Protein AF-A0A5K0XMM0-F1 (afdb_monomer_lite)

Radius of gyration: 13.67 Å; chains: 1; bounding box: 35×25×33 Å

Sequence (54 aa):
YYVSLQKIYQEKAEADCQVMEHLVRNTLKRIGRDPGSILKATIKSFCRNARKIN

Structure (mmCIF, N/CA/C/O backbone):
data_AF-A0A5K0XMM0-F1
#
_entry.id   AF-A0A5K0XMM0-F1
#
loop_
_atom_site.group_PDB
_atom_site.id
_atom_site.type_symbol
_atom_site.label_atom_id
_atom_site.label_alt_id
_atom_site.label_comp_id
_atom_site.label_asym_id
_atom_site.label_entity_id
_atom_site.label_seq_id
_atom_site.pdbx_PDB_ins_code
_atom_site.Cartn_x
_atom_site.Cartn_y
_atom_site.Cartn_z
_atom_site.occupancy
_atom_site.B_iso_or_equiv
_atom_site.auth_seq_id
_atom_site.auth_comp_id
_atom_site.auth_asym_id
_atom_site.auth_atom_id
_atom_site.pdbx_PDB_model_num
ATOM 1 N N . TYR A 1 1 ? 20.575 -0.553 -17.808 1.00 63.50 1 TYR A N 1
ATOM 2 C CA . TYR A 1 1 ? 19.358 -1.329 -18.126 1.00 63.50 1 TYR A CA 1
ATOM 3 C C . TYR A 1 1 ? 18.714 -1.941 -16.874 1.00 63.50 1 TYR A C 1
ATOM 5 O O . TYR A 1 1 ? 17.544 -1.693 -16.632 1.00 63.50 1 TYR A O 1
ATOM 13 N N . TYR A 1 2 ? 19.468 -2.642 -16.014 1.00 72.19 2 TYR A N 1
ATOM 14 C CA . TYR A 1 2 ? 18.940 -3.267 -14.782 1.00 72.19 2 TYR A CA 1
ATOM 15 C C . TYR A 1 2 ? 18.402 -2.277 -13.726 1.00 72.19 2 TYR A C 1
ATOM 17 O O . TYR A 1 2 ? 17.305 -2.452 -13.204 1.00 72.19 2 TYR A O 1
ATOM 25 N N . VAL A 1 3 ? 19.130 -1.184 -13.470 1.00 81.19 3 VAL A N 1
ATOM 26 C CA . VAL A 1 3 ? 18.730 -0.155 -12.486 1.00 81.19 3 VAL A CA 1
ATOM 27 C C . VAL A 1 3 ? 17.419 0.538 -12.879 1.00 81.19 3 VAL A C 1
ATOM 29 O O . VAL A 1 3 ? 16.620 0.890 -12.019 1.00 81.19 3 VAL A O 1
ATOM 32 N N . SER A 1 4 ? 17.171 0.707 -14.179 1.00 86.81 4 SER A N 1
ATOM 33 C CA . SER A 1 4 ? 15.943 1.325 -14.691 1.00 86.81 4 SER A CA 1
ATOM 34 C C . SER A 1 4 ? 14.719 0.455 -14.408 1.00 86.81 4 SER A C 1
ATOM 36 O O . SER A 1 4 ? 13.709 0.959 -13.932 1.00 86.81 4 SER A O 1
ATOM 38 N N . LEU A 1 5 ? 14.831 -0.860 -14.624 1.00 89.38 5 LEU A N 1
ATOM 39 C CA . LEU A 1 5 ? 13.771 -1.809 -14.278 1.00 89.38 5 LEU A CA 1
ATOM 40 C C . LEU A 1 5 ? 13.532 -1.843 -12.769 1.00 89.38 5 LEU A C 1
ATOM 42 O O . LEU A 1 5 ? 12.387 -1.775 -12.333 1.00 89.38 5 LEU A O 1
ATOM 46 N N . GLN A 1 6 ? 14.598 -1.878 -11.967 1.00 88.38 6 GLN A N 1
ATOM 47 C CA . GLN A 1 6 ? 14.481 -1.848 -10.509 1.00 88.38 6 GLN A CA 1
ATOM 48 C C . GLN A 1 6 ? 13.724 -0.606 -10.018 1.00 88.38 6 GLN A C 1
ATOM 50 O O . GLN A 1 6 ? 12.867 -0.730 -9.146 1.00 88.38 6 GLN A O 1
ATOM 55 N N . LYS A 1 7 ? 13.988 0.566 -10.610 1.00 89.69 7 LYS A N 1
ATOM 56 C CA . LYS A 1 7 ? 13.271 1.810 -10.294 1.00 89.69 7 LYS A CA 1
ATOM 57 C C . LYS A 1 7 ? 11.785 1.730 -10.637 1.00 89.69 7 LYS A C 1
ATOM 59 O O . LYS A 1 7 ? 10.971 2.036 -9.778 1.00 89.69 7 LYS A O 1
ATOM 64 N N . ILE A 1 8 ? 11.428 1.228 -11.822 1.00 91.06 8 ILE A N 1
ATOM 65 C CA . ILE A 1 8 ? 10.020 1.064 -12.232 1.00 91.06 8 ILE A CA 1
ATOM 66 C C . ILE A 1 8 ? 9.262 0.161 -11.248 1.00 91.06 8 ILE A C 1
ATOM 68 O O . ILE A 1 8 ? 8.158 0.487 -10.811 1.00 91.06 8 ILE A O 1
ATOM 72 N N . TYR A 1 9 ? 9.860 -0.968 -10.857 1.00 89.38 9 TYR A N 1
ATOM 73 C CA . TYR A 1 9 ? 9.248 -1.863 -9.872 1.00 89.38 9 TYR A CA 1
ATOM 74 C C . TYR A 1 9 ? 9.153 -1.230 -8.481 1.00 89.38 9 TYR A C 1
ATOM 76 O O . TYR A 1 9 ? 8.173 -1.464 -7.774 1.00 89.38 9 TYR A O 1
ATOM 84 N N . GLN A 1 10 ? 10.142 -0.428 -8.086 1.00 88.19 10 GLN A N 1
ATOM 85 C CA . GLN A 1 10 ? 10.121 0.278 -6.811 1.00 88.19 10 GLN A CA 1
ATOM 86 C C . GLN A 1 10 ? 9.020 1.345 -6.767 1.00 88.19 10 GLN A C 1
ATOM 88 O O . GLN A 1 10 ? 8.236 1.358 -5.822 1.00 88.19 10 GLN A O 1
ATOM 93 N N . GLU A 1 11 ? 8.904 2.170 -7.805 1.00 91.69 11 GLU A N 1
ATOM 94 C CA . GLU A 1 11 ? 7.842 3.175 -7.939 1.00 91.69 11 GLU A CA 1
ATOM 95 C C . GLU A 1 11 ? 6.457 2.521 -7.911 1.00 91.69 11 G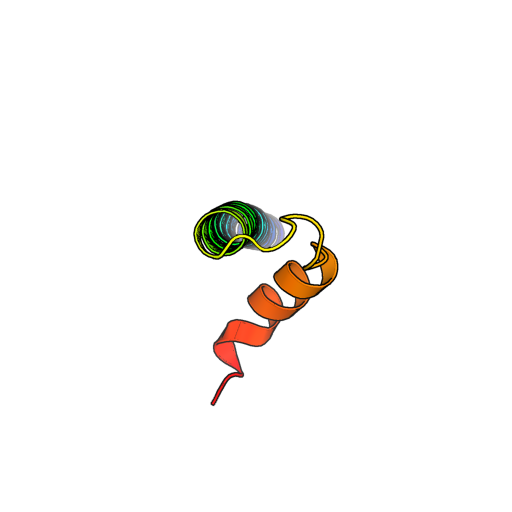LU A C 1
ATOM 97 O O . GLU A 1 11 ? 5.558 2.971 -7.199 1.00 91.69 11 GLU A O 1
ATOM 102 N N . LYS A 1 12 ? 6.297 1.395 -8.619 1.00 90.44 12 LYS A N 1
ATOM 103 C CA . LYS A 1 12 ? 5.049 0.630 -8.605 1.00 90.44 12 LYS A CA 1
ATOM 104 C C . LYS A 1 12 ? 4.716 0.101 -7.207 1.00 90.44 12 LYS A C 1
ATOM 106 O O . LYS A 1 12 ? 3.580 0.241 -6.760 1.00 90.44 12 LYS A O 1
ATOM 111 N N . ALA A 1 13 ? 5.697 -0.455 -6.497 1.00 88.38 13 ALA A N 1
ATOM 112 C CA . ALA A 1 13 ? 5.507 -0.954 -5.137 1.00 88.38 13 ALA A CA 1
ATOM 113 C C . ALA A 1 13 ? 5.155 0.165 -4.140 1.00 88.38 13 ALA A C 1
ATOM 115 O O . ALA A 1 13 ? 4.354 -0.048 -3.226 1.00 88.38 13 ALA A O 1
ATOM 116 N N . GLU A 1 14 ? 5.728 1.357 -4.308 1.00 88.75 14 GLU A N 1
ATOM 117 C CA . GLU A 1 14 ? 5.407 2.532 -3.495 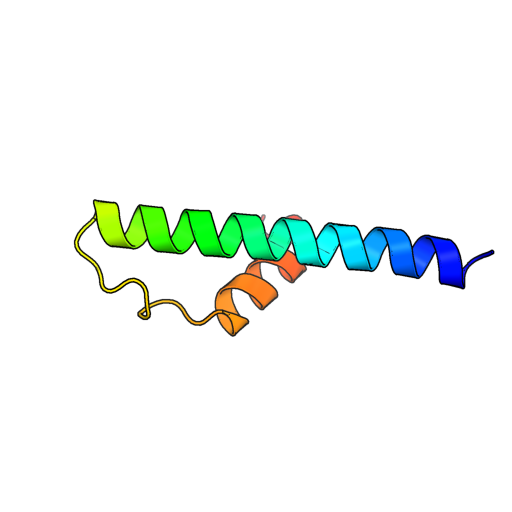1.00 88.75 14 GLU A CA 1
ATOM 118 C C . GLU A 1 14 ? 3.979 3.025 -3.755 1.00 88.75 14 GLU A C 1
ATOM 120 O O . GLU A 1 14 ? 3.239 3.265 -2.796 1.00 88.75 14 GLU A O 1
ATOM 125 N N . ALA A 1 15 ? 3.554 3.084 -5.020 1.00 91.19 15 ALA A N 1
ATOM 126 C CA . ALA A 1 15 ? 2.182 3.425 -5.390 1.00 91.19 15 ALA A CA 1
ATOM 127 C C . ALA A 1 15 ? 1.166 2.423 -4.815 1.00 91.19 15 ALA A C 1
ATOM 129 O O . ALA A 1 15 ? 0.160 2.820 -4.223 1.00 91.19 15 ALA A O 1
ATOM 130 N N . ASP A 1 16 ? 1.452 1.124 -4.910 1.00 88.69 16 ASP A N 1
ATOM 131 C CA . ASP 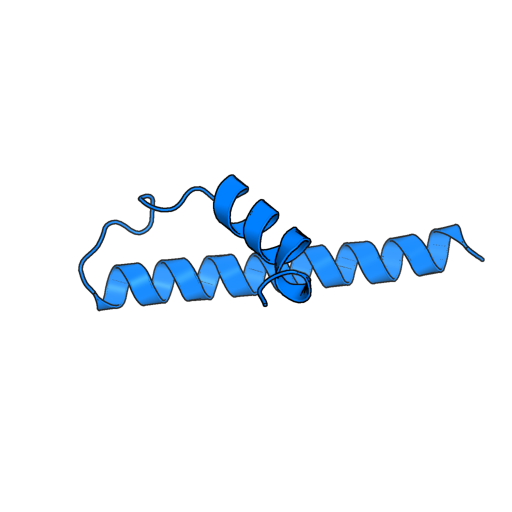A 1 16 ? 0.574 0.081 -4.376 1.00 88.69 16 ASP A CA 1
ATOM 132 C C . ASP A 1 16 ? 0.471 0.167 -2.838 1.00 88.69 16 ASP A C 1
ATOM 134 O O . ASP A 1 16 ? -0.624 0.058 -2.280 1.00 88.69 16 ASP A O 1
ATOM 138 N N . CYS A 1 17 ? 1.576 0.461 -2.137 1.00 89.19 17 CYS A N 1
ATOM 139 C CA . CYS A 1 17 ? 1.552 0.712 -0.690 1.00 89.19 17 CYS A CA 1
ATOM 140 C C . CYS A 1 17 ? 0.673 1.917 -0.324 1.00 89.19 17 CYS A C 1
ATOM 142 O O . CYS A 1 17 ? -0.072 1.854 0.654 1.00 89.19 17 CYS A O 1
ATOM 144 N N . GLN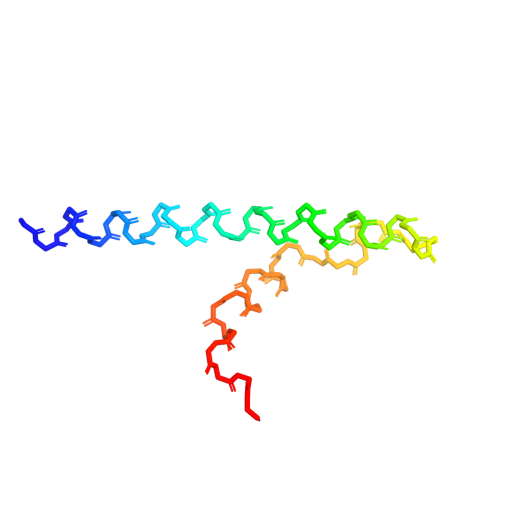 A 1 18 ? 0.737 3.008 -1.093 1.00 90.38 18 GLN A N 1
ATOM 145 C CA . GLN A 1 18 ? -0.081 4.200 -0.845 1.00 90.38 18 GLN A CA 1
ATOM 146 C C . GLN A 1 18 ? -1.576 3.906 -0.996 1.00 90.38 18 GLN A C 1
ATOM 148 O O . GLN A 1 18 ? -2.370 4.305 -0.141 1.00 90.38 18 GLN A O 1
ATOM 153 N N . VAL A 1 19 ? -1.970 3.156 -2.029 1.00 92.38 19 VAL A N 1
ATOM 154 C CA . VAL A 1 19 ? -3.367 2.727 -2.207 1.00 92.38 19 VAL A CA 1
ATOM 155 C C . VAL A 1 19 ? -3.836 1.909 -1.003 1.00 92.38 19 VAL A C 1
ATOM 157 O O . VAL A 1 19 ? -4.919 2.162 -0.469 1.00 92.38 19 VAL A O 1
ATOM 160 N N . MET A 1 20 ? -3.003 0.990 -0.508 1.00 90.19 20 MET A N 1
ATOM 161 C CA . MET A 1 20 ? -3.318 0.199 0.686 1.00 90.19 20 MET A CA 1
ATOM 162 C C . MET A 1 20 ? -3.449 1.061 1.943 1.00 90.19 20 MET A C 1
ATOM 164 O O . MET A 1 20 ? -4.363 0.838 2.736 1.00 90.19 20 MET A O 1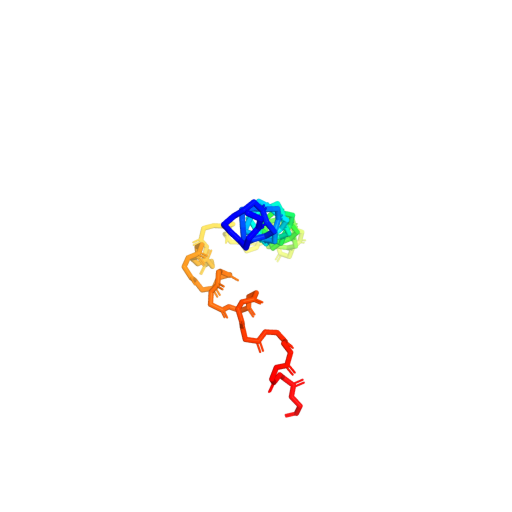
ATOM 168 N N . GLU A 1 21 ? -2.612 2.086 2.121 1.00 89.81 21 GLU A N 1
ATOM 169 C CA . GLU A 1 21 ? -2.779 3.037 3.227 1.00 89.81 21 GLU A CA 1
ATOM 170 C C . GLU A 1 21 ? -4.142 3.732 3.191 1.00 89.81 21 GLU A C 1
ATOM 172 O O . GLU A 1 21 ? -4.798 3.862 4.229 1.00 89.81 21 GLU A O 1
ATOM 177 N N . HIS A 1 22 ? -4.579 4.182 2.014 1.00 91.00 22 HIS A N 1
ATOM 178 C CA . HIS A 1 22 ? -5.882 4.823 1.854 1.00 91.00 22 HIS A CA 1
ATOM 179 C C . HIS A 1 22 ? -7.031 3.853 2.133 1.00 91.00 22 HIS A C 1
ATOM 181 O O . HIS A 1 22 ? -7.959 4.204 2.863 1.00 91.00 22 HIS A O 1
ATOM 187 N N . LEU A 1 23 ? -6.951 2.623 1.621 1.00 91.44 23 LEU A N 1
ATOM 188 C CA . LEU A 1 23 ? -7.953 1.584 1.859 1.00 91.44 23 LEU A CA 1
ATOM 189 C C . LEU A 1 23 ? -8.067 1.230 3.341 1.00 91.44 23 LEU A C 1
ATOM 191 O O . LEU A 1 23 ? -9.178 1.179 3.871 1.00 91.44 23 LEU A O 1
ATOM 195 N N . VAL A 1 24 ? -6.939 1.042 4.028 1.00 90.88 24 VAL A N 1
ATOM 196 C CA . VAL A 1 24 ? -6.916 0.746 5.464 1.00 90.88 24 VAL A CA 1
ATOM 197 C C . VAL A 1 24 ? -7.541 1.892 6.248 1.00 90.88 24 VAL A C 1
ATOM 199 O O . VAL A 1 24 ? -8.452 1.655 7.037 1.00 90.88 24 VAL A O 1
ATOM 202 N N . ARG A 1 25 ? -7.141 3.143 5.992 1.00 89.94 25 ARG A N 1
ATOM 203 C CA . ARG A 1 25 ? -7.730 4.301 6.683 1.00 89.94 25 ARG A CA 1
ATOM 204 C C . ARG A 1 25 ? -9.224 4.432 6.428 1.00 89.94 25 ARG A C 1
ATOM 206 O O . ARG A 1 25 ? -9.969 4.681 7.368 1.00 89.94 25 ARG A O 1
ATOM 213 N N . ASN A 1 26 ? -9.671 4.256 5.189 1.00 91.56 26 ASN A N 1
ATOM 214 C CA . ASN A 1 26 ? -11.090 4.329 4.849 1.00 91.56 26 ASN A CA 1
ATOM 215 C C . ASN A 1 26 ? -11.884 3.203 5.520 1.00 91.56 26 ASN A C 1
ATOM 217 O O . ASN A 1 26 ? -12.972 3.444 6.038 1.00 91.56 26 ASN A O 1
ATOM 221 N N . THR A 1 27 ? -11.318 1.997 5.578 1.00 92.00 27 THR A N 1
ATOM 222 C CA . THR A 1 27 ? -11.927 0.852 6.264 1.00 92.00 27 THR A CA 1
ATOM 223 C C . THR A 1 27 ? -12.033 1.106 7.764 1.00 92.00 27 THR A C 1
ATOM 225 O O . THR A 1 27 ? -13.111 0.928 8.321 1.00 92.00 27 THR A O 1
ATOM 228 N N . LEU A 1 28 ? -10.958 1.589 8.402 1.00 90.00 28 LEU A N 1
ATOM 229 C CA . LEU A 1 28 ? -10.932 1.953 9.824 1.00 90.00 28 LEU A CA 1
ATOM 230 C C . LEU A 1 28 ? -11.976 3.028 10.148 1.00 90.00 28 LEU A C 1
ATOM 232 O O . LEU A 1 28 ? -12.776 2.840 11.062 1.00 90.00 28 LEU A O 1
ATOM 236 N N . LYS A 1 29 ? -12.049 4.092 9.336 1.00 91.12 29 LYS A N 1
ATOM 237 C CA . LYS A 1 29 ? -13.088 5.127 9.457 1.00 91.12 29 LYS A CA 1
ATOM 238 C C . LYS A 1 29 ? -14.492 4.532 9.384 1.00 91.12 29 LYS A C 1
ATOM 240 O O . LYS A 1 29 ? -15.340 4.875 10.199 1.00 91.12 29 LYS A O 1
ATOM 245 N N . ARG A 1 30 ? -14.735 3.628 8.429 1.00 92.75 30 ARG A N 1
ATOM 246 C CA . ARG A 1 30 ? -16.053 3.011 8.223 1.00 92.75 30 ARG A CA 1
ATOM 247 C C . ARG A 1 30 ? -16.491 2.141 9.401 1.00 92.75 30 ARG A C 1
ATOM 249 O O . ARG A 1 30 ? -17.679 2.084 9.685 1.00 92.75 30 ARG A O 1
ATOM 256 N N . ILE A 1 31 ? -15.553 1.481 10.079 1.00 92.44 31 ILE A N 1
ATOM 257 C CA . ILE A 1 31 ? -15.841 0.660 11.266 1.00 92.44 31 ILE A CA 1
ATOM 258 C C . ILE A 1 31 ? -15.793 1.460 12.581 1.00 92.44 31 ILE A C 1
ATOM 260 O O . ILE A 1 31 ? -15.898 0.865 13.648 1.00 92.44 31 ILE A O 1
ATOM 264 N N . GLY A 1 32 ? -15.602 2.785 12.526 1.00 89.38 32 GLY A N 1
ATOM 265 C CA . GLY A 1 32 ? -15.517 3.644 13.714 1.00 89.38 32 GLY A CA 1
ATOM 266 C C . GLY A 1 32 ? -14.217 3.501 14.514 1.00 89.38 32 GLY A C 1
ATOM 267 O O . GLY A 1 32 ? -14.165 3.899 15.675 1.00 89.38 32 GLY A O 1
ATOM 268 N N . ARG A 1 33 ? -13.164 2.929 13.919 1.00 87.50 33 ARG A N 1
ATOM 269 C CA . ARG A 1 33 ? -11.844 2.768 14.543 1.00 87.50 33 ARG A CA 1
ATOM 270 C C . ARG A 1 33 ? -10.925 3.919 14.147 1.00 87.50 33 ARG A C 1
ATOM 272 O O . ARG A 1 33 ? -11.000 4.429 13.029 1.00 87.50 33 ARG A O 1
ATOM 279 N N . ASP A 1 34 ? -10.031 4.304 15.055 1.00 87.56 34 ASP A N 1
ATOM 280 C CA . ASP A 1 34 ? -9.066 5.367 14.787 1.00 87.56 34 ASP A CA 1
ATOM 281 C C . ASP A 1 34 ? -8.206 5.035 13.538 1.00 87.56 34 ASP A C 1
ATOM 283 O O . ASP A 1 34 ? -7.581 3.969 13.483 1.00 87.56 34 ASP A O 1
ATOM 287 N N . PRO A 1 35 ? -8.148 5.922 12.524 1.00 80.38 35 PRO A N 1
ATOM 288 C CA . PRO A 1 35 ? -7.373 5.701 11.302 1.00 80.38 35 PRO A CA 1
ATOM 289 C C . PRO A 1 35 ? -5.858 5.616 11.532 1.00 80.38 35 PRO A C 1
ATOM 291 O O . PRO A 1 35 ? -5.145 5.155 10.640 1.00 80.38 35 PRO A O 1
ATOM 294 N N . GLY A 1 36 ? -5.367 6.086 12.683 1.00 82.69 36 GLY A N 1
ATOM 295 C CA . GLY A 1 36 ? -3.973 5.978 13.115 1.00 82.69 36 GLY A CA 1
ATOM 296 C C . GLY A 1 36 ? -3.633 4.663 13.822 1.00 82.69 36 GLY A C 1
ATOM 297 O O . GLY A 1 36 ? -2.456 4.370 14.022 1.00 82.69 36 GLY A O 1
ATOM 298 N N . SER A 1 37 ? -4.632 3.834 14.140 1.00 86.00 37 SER A N 1
ATOM 299 C CA . SER A 1 37 ? -4.445 2.592 14.900 1.00 86.00 37 SER A CA 1
ATOM 300 C C . SER A 1 37 ? -3.607 1.544 14.170 1.00 86.00 37 SER A C 1
ATOM 302 O O . SER A 1 37 ? -3.076 0.635 14.804 1.00 86.00 37 SER A O 1
ATOM 304 N N . ILE A 1 38 ? -3.492 1.637 12.842 1.00 86.62 38 ILE A N 1
ATOM 305 C CA . ILE A 1 38 ? -2.600 0.789 12.048 1.00 86.62 38 ILE A CA 1
ATOM 306 C C . ILE A 1 38 ? -1.451 1.652 11.535 1.00 86.62 38 ILE A C 1
ATOM 308 O O . ILE A 1 38 ? -1.641 2.552 10.717 1.00 86.62 38 ILE A O 1
ATOM 312 N N . LEU A 1 39 ? -0.236 1.344 11.993 1.00 86.00 39 LEU A N 1
ATOM 313 C CA . LEU A 1 39 ? 0.962 2.051 11.557 1.00 86.00 39 LEU A CA 1
ATOM 314 C C . LEU A 1 39 ? 1.247 1.795 10.073 1.00 86.00 39 LEU A C 1
ATOM 316 O O . LEU A 1 39 ? 1.173 0.666 9.583 1.00 86.00 39 LEU A O 1
ATOM 320 N N . LYS A 1 40 ? 1.707 2.837 9.375 1.00 83.75 40 LYS A N 1
ATOM 321 C CA . LYS A 1 40 ? 2.176 2.740 7.983 1.00 83.75 40 LYS A CA 1
ATOM 322 C C . LYS A 1 40 ? 3.270 1.688 7.794 1.00 83.75 40 LYS A C 1
ATOM 324 O O . LYS A 1 40 ? 3.290 0.992 6.785 1.00 83.75 40 LYS A O 1
ATOM 329 N N . ALA A 1 41 ? 4.159 1.532 8.778 1.00 85.94 41 ALA A N 1
ATOM 330 C CA . ALA A 1 41 ? 5.202 0.506 8.760 1.00 85.94 41 ALA A CA 1
ATOM 331 C C . ALA A 1 41 ? 4.615 -0.915 8.698 1.00 85.94 41 ALA A C 1
ATOM 333 O O . ALA A 1 41 ? 5.127 -1.765 7.968 1.00 85.94 41 ALA A O 1
ATOM 334 N N . THR A 1 42 ? 3.502 -1.151 9.397 1.00 87.12 42 THR A N 1
ATOM 335 C CA . THR A 1 42 ? 2.766 -2.419 9.361 1.00 87.12 42 THR A CA 1
ATOM 336 C C . THR A 1 42 ? 2.157 -2.654 7.981 1.00 87.12 42 THR A C 1
ATOM 338 O O . THR A 1 42 ? 2.302 -3.744 7.436 1.00 87.12 42 THR A O 1
ATOM 341 N N . ILE A 1 43 ? 1.570 -1.622 7.364 1.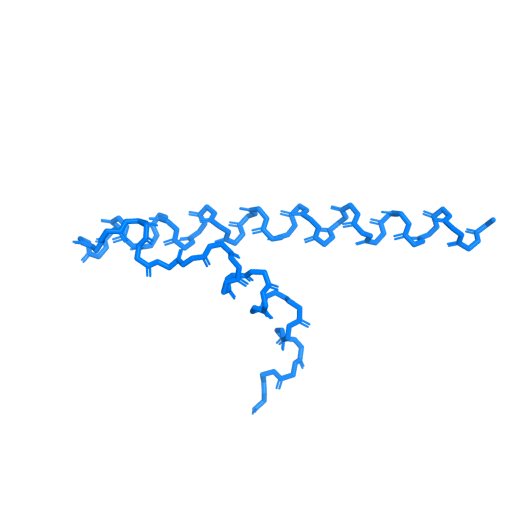00 86.62 43 ILE A N 1
ATOM 342 C CA . ILE A 1 43 ? 1.014 -1.688 5.998 1.00 86.62 43 ILE A CA 1
ATOM 343 C C . ILE A 1 43 ? 2.122 -1.960 4.971 1.00 86.62 43 ILE A C 1
ATOM 345 O O . ILE A 1 43 ? 1.961 -2.806 4.096 1.00 86.62 43 ILE A O 1
ATOM 349 N N . LYS A 1 44 ? 3.287 -1.319 5.109 1.00 86.56 44 LYS A N 1
ATOM 350 C CA . LYS A 1 44 ? 4.450 -1.553 4.241 1.00 86.56 44 LYS A CA 1
ATOM 351 C C . LYS A 1 44 ? 4.995 -2.977 4.384 1.00 86.56 44 LYS A C 1
ATOM 353 O O . LYS A 1 44 ? 5.293 -3.625 3.382 1.00 86.56 44 LYS A O 1
ATOM 358 N N . SER A 1 45 ? 5.102 -3.482 5.615 1.00 85.62 45 SER A N 1
ATOM 359 C CA . SER A 1 45 ? 5.487 -4.875 5.876 1.00 85.62 45 SER A CA 1
ATOM 360 C C . SER A 1 45 ? 4.472 -5.852 5.281 1.00 85.62 45 SER A C 1
ATOM 362 O O . SER A 1 45 ? 4.863 -6.836 4.657 1.00 85.62 45 SER A O 1
ATOM 364 N N . PHE A 1 46 ? 3.178 -5.552 5.397 1.00 86.12 46 PHE A N 1
ATOM 365 C CA . PHE A 1 46 ? 2.115 -6.333 4.775 1.00 86.12 46 PHE A CA 1
ATOM 366 C C . PHE A 1 46 ? 2.266 -6.371 3.250 1.00 86.12 46 PHE A C 1
ATOM 368 O O . PHE A 1 46 ? 2.353 -7.456 2.688 1.00 86.12 46 PHE A O 1
ATOM 375 N N . CYS A 1 47 ? 2.414 -5.221 2.584 1.00 84.38 47 CYS A N 1
ATOM 376 C CA . CYS A 1 47 ? 2.590 -5.158 1.127 1.00 84.38 47 CYS A CA 1
ATOM 377 C C . CYS A 1 47 ? 3.829 -5.940 0.661 1.00 84.38 47 CYS A C 1
ATOM 379 O O . CYS A 1 47 ? 3.784 -6.633 -0.352 1.00 84.38 47 CYS A O 1
ATOM 381 N N . ARG A 1 48 ? 4.923 -5.902 1.434 1.00 84.44 48 ARG A N 1
ATOM 382 C CA . ARG A 1 48 ? 6.146 -6.668 1.145 1.00 84.44 48 ARG A CA 1
ATOM 383 C C . ARG A 1 48 ? 5.955 -8.181 1.290 1.00 84.44 48 ARG A C 1
ATOM 385 O O . ARG A 1 48 ? 6.585 -8.946 0.566 1.00 84.44 48 ARG A O 1
ATOM 392 N N . ASN A 1 49 ? 5.120 -8.613 2.232 1.00 82.50 49 ASN A N 1
ATOM 393 C CA . ASN A 1 49 ? 4.883 -10.025 2.538 1.00 82.50 49 ASN A CA 1
ATOM 394 C C . ASN A 1 49 ? 3.597 -10.584 1.914 1.00 82.50 49 ASN A C 1
ATOM 396 O O . ASN A 1 49 ? 3.339 -11.772 2.065 1.00 82.50 49 ASN A O 1
ATOM 400 N N . ALA A 1 50 ? 2.821 -9.778 1.184 1.00 76.19 50 ALA A N 1
ATOM 401 C CA . ALA A 1 50 ? 1.498 -10.147 0.676 1.00 76.19 50 ALA A CA 1
ATOM 402 C C . ALA A 1 50 ? 1.500 -11.433 -0.171 1.00 76.19 50 ALA A C 1
ATOM 404 O O . ALA A 1 50 ? 0.553 -12.205 -0.122 1.00 76.19 50 ALA A O 1
ATOM 405 N N . ARG A 1 51 ? 2.595 -11.710 -0.894 1.00 71.19 51 ARG A N 1
ATOM 406 C CA . ARG A 1 51 ? 2.758 -12.937 -1.696 1.00 71.19 51 ARG A CA 1
ATOM 407 C C . ARG A 1 51 ? 3.014 -14.204 -0.854 1.00 71.19 51 ARG A C 1
ATOM 409 O O . ARG A 1 51 ? 2.860 -15.302 -1.370 1.00 71.19 51 ARG A O 1
ATOM 416 N N . LYS A 1 52 ? 3.431 -14.072 0.411 1.00 67.25 52 LYS A N 1
ATOM 417 C CA . LYS A 1 52 ? 3.713 -15.189 1.338 1.00 67.25 52 LYS A CA 1
ATOM 418 C C . LYS A 1 52 ? 2.549 -15.512 2.278 1.00 67.25 52 LYS A C 1
ATOM 420 O O . LYS A 1 52 ? 2.707 -16.361 3.147 1.00 67.25 52 LYS A O 1
ATOM 425 N N . ILE A 1 53 ? 1.423 -14.819 2.139 1.00 61.16 53 ILE A N 1
ATOM 426 C CA . ILE A 1 53 ? 0.219 -15.116 2.909 1.00 61.16 53 ILE A CA 1
ATOM 427 C C . ILE A 1 53 ? -0.430 -16.325 2.232 1.00 61.16 53 ILE A C 1
ATOM 429 O O . ILE A 1 53 ? -1.118 -16.172 1.226 1.00 61.16 53 ILE A O 1
ATOM 433 N N . ASN A 1 54 ? -0.108 -17.512 2.738 1.00 43.75 54 ASN A N 1
ATOM 434 C CA . ASN A 1 54 ? -0.715 -18.791 2.386 1.00 43.75 54 ASN A CA 1
ATOM 435 C C . ASN A 1 54 ? -1.173 -19.455 3.683 1.00 43.75 54 ASN A C 1
ATOM 437 O O . ASN A 1 54 ? -0.378 -19.394 4.652 1.00 43.75 54 ASN A O 1
#

pLDDT: mean 85.24, std 9.03, range [43.75, 92.75]

Organism: NCBI:txid210225

InterPro domains:
  IPR035985 Ubiquitin-activating enzyme-like [SSF69572] (1-52)

Foldseek 3Di:
DVVVVVVVVVVVLVVVLVVQLVVQLVVCVVVVHHSPPDPSVNSSVCSVCVVVPD

Secondary structure (DSSP, 8-state):
-HHHHHHHHHHHHHHHHHHHHHHHHHHHHHTT--TTSS-HHHHHHHHHHGGG--